Protein AF-A0A7C4DTE8-F1 (afdb_monomer)

Structure (mmCIF, N/CA/C/O backbone):
data_AF-A0A7C4DTE8-F1
#
_entry.id   AF-A0A7C4DTE8-F1
#
loop_
_atom_site.group_PDB
_atom_site.id
_atom_site.type_symbol
_atom_site.label_atom_id
_atom_site.label_alt_id
_atom_site.label_comp_id
_atom_site.label_asym_id
_atom_site.label_entity_id
_atom_site.label_seq_id
_atom_site.pdbx_PDB_ins_code
_atom_site.Cartn_x
_atom_site.Cartn_y
_atom_site.Cartn_z
_atom_site.occupancy
_atom_site.B_iso_or_equiv
_atom_site.auth_seq_id
_atom_site.auth_comp_id
_atom_site.auth_asym_id
_atom_site.auth_atom_id
_atom_site.pdbx_PDB_model_num
ATOM 1 N N . VAL A 1 1 ? 6.133 12.358 2.023 1.00 60.28 1 VAL A N 1
ATOM 2 C CA . VAL A 1 1 ? 6.238 10.980 2.566 1.00 60.28 1 VAL A CA 1
ATOM 3 C C . VAL A 1 1 ? 5.821 10.910 4.036 1.00 60.28 1 VAL A C 1
ATOM 5 O O . VAL A 1 1 ? 4.897 10.178 4.349 1.00 60.28 1 VAL A O 1
ATOM 8 N N . THR A 1 2 ? 6.392 11.728 4.930 1.00 84.00 2 THR A N 1
ATOM 9 C CA . THR A 1 2 ? 6.192 11.613 6.394 1.00 84.00 2 THR A CA 1
ATOM 10 C C . THR A 1 2 ? 4.749 11.742 6.905 1.00 84.00 2 THR A C 1
ATOM 12 O O . THR A 1 2 ? 4.416 11.119 7.908 1.00 84.00 2 THR A O 1
ATOM 15 N N . LEU A 1 3 ? 3.883 12.536 6.264 1.00 96.19 3 LEU A N 1
ATOM 16 C CA . LEU A 1 3 ? 2.485 12.678 6.702 1.00 96.19 3 LEU A CA 1
ATOM 17 C C . LEU A 1 3 ? 1.621 11.462 6.354 1.00 96.19 3 LEU A C 1
ATOM 19 O O . LEU A 1 3 ? 0.805 11.057 7.177 1.00 96.19 3 LEU A O 1
ATOM 23 N N . LEU A 1 4 ? 1.820 10.875 5.171 1.00 95.31 4 LEU A N 1
ATOM 24 C CA . LEU A 1 4 ? 1.093 9.673 4.758 1.00 95.31 4 LEU A CA 1
ATOM 25 C C . LEU A 1 4 ? 1.516 8.481 5.613 1.00 95.31 4 LEU A C 1
ATOM 27 O O . LEU A 1 4 ? 0.656 7.775 6.116 1.00 95.31 4 LEU A O 1
ATOM 31 N N . GLU A 1 5 ? 2.809 8.362 5.913 1.00 95.62 5 GLU A N 1
ATOM 32 C CA . GLU A 1 5 ? 3.319 7.318 6.805 1.00 95.62 5 GLU A CA 1
ATOM 33 C C . GLU A 1 5 ? 2.711 7.401 8.214 1.00 95.62 5 GLU A C 1
ATOM 35 O O . GLU A 1 5 ? 2.232 6.418 8.775 1.00 95.62 5 GLU A O 1
ATOM 40 N N . LYS A 1 6 ? 2.628 8.616 8.774 1.00 97.06 6 LYS A N 1
ATOM 41 C CA . LYS A 1 6 ? 1.955 8.844 10.062 1.00 97.06 6 LYS A CA 1
ATOM 42 C C . LYS A 1 6 ? 0.460 8.527 10.006 1.00 97.06 6 LYS A C 1
ATOM 44 O O . LYS A 1 6 ? -0.096 8.072 11.004 1.00 97.06 6 LYS A O 1
ATOM 49 N N . ALA A 1 7 ? -0.206 8.812 8.888 1.00 96.25 7 ALA A N 1
ATOM 50 C CA . ALA A 1 7 ? -1.620 8.495 8.713 1.00 96.25 7 ALA A CA 1
ATOM 51 C C . ALA A 1 7 ? -1.839 6.980 8.633 1.00 96.25 7 ALA A C 1
ATOM 53 O O . ALA A 1 7 ? -2.728 6.464 9.302 1.00 96.25 7 ALA A O 1
ATOM 54 N N . VAL A 1 8 ? -0.988 6.276 7.887 1.00 96.44 8 VAL A N 1
ATOM 55 C CA . VAL A 1 8 ? -1.008 4.818 7.745 1.00 96.44 8 VAL A CA 1
ATOM 56 C C . VAL A 1 8 ? -0.802 4.142 9.090 1.00 96.44 8 VAL A C 1
ATOM 58 O O . VAL A 1 8 ? -1.606 3.286 9.429 1.00 96.44 8 VAL A O 1
ATOM 61 N N . GLY A 1 9 ? 0.168 4.582 9.900 1.00 96.62 9 GLY A N 1
ATOM 62 C CA . GLY A 1 9 ? 0.356 4.050 11.255 1.00 96.62 9 GLY A CA 1
ATOM 63 C C . GLY A 1 9 ? -0.910 4.170 12.112 1.00 96.62 9 GLY A C 1
ATOM 64 O O . GLY A 1 9 ? -1.414 3.177 12.626 1.00 96.62 9 GLY A O 1
ATOM 65 N N . LYS A 1 10 ? -1.512 5.366 12.163 1.00 97.25 10 LYS A N 1
ATOM 66 C CA . LYS A 1 10 ? -2.766 5.586 12.907 1.00 97.25 10 LYS A CA 1
ATOM 67 C C . LYS A 1 10 ? -3.936 4.751 12.381 1.00 97.25 10 LYS A C 1
ATOM 69 O O . LYS A 1 10 ? -4.804 4.349 13.153 1.00 97.25 10 LYS A O 1
ATOM 74 N N . LEU A 1 11 ? -4.013 4.551 11.067 1.00 95.81 11 LEU A N 1
ATOM 75 C CA . LEU A 1 11 ? -5.066 3.752 10.449 1.00 95.81 11 LEU A CA 1
ATOM 76 C C . LEU A 1 11 ? -4.836 2.259 10.665 1.00 95.81 11 LEU A C 1
ATOM 78 O O . LEU A 1 11 ? -5.806 1.549 10.892 1.00 95.81 11 LEU A O 1
ATOM 82 N N . ALA A 1 12 ? -3.590 1.793 10.654 1.00 96.00 12 ALA A N 1
ATOM 83 C CA . ALA A 1 12 ? -3.244 0.411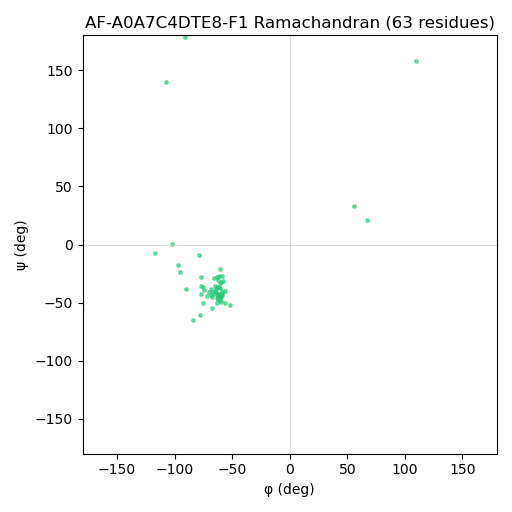 10.948 1.00 96.00 12 ALA A CA 1
ATOM 84 C C . ALA A 1 12 ? -3.593 0.047 12.399 1.00 96.00 12 ALA A C 1
ATOM 86 O O . ALA A 1 12 ? -4.197 -0.998 12.628 1.00 96.00 12 ALA A O 1
ATOM 87 N N . ASP A 1 13 ? -3.334 0.949 13.353 1.00 96.75 13 ASP A N 1
ATOM 88 C CA . ASP A 1 13 ? -3.746 0.776 14.754 1.00 96.75 13 ASP A CA 1
ATOM 89 C C . ASP A 1 13 ? -5.275 0.653 14.903 1.00 96.75 13 ASP A C 1
ATOM 91 O O . ASP A 1 13 ? -5.769 -0.053 15.780 1.00 96.75 13 ASP A O 1
ATOM 95 N N . LYS A 1 14 ? -6.041 1.346 14.047 1.00 95.06 14 LYS A N 1
ATOM 96 C CA . LYS A 1 14 ? -7.509 1.404 14.125 1.00 95.06 14 LYS A CA 1
ATOM 97 C C . LYS A 1 14 ? -8.219 0.310 13.321 1.00 95.06 14 LYS A C 1
ATOM 99 O O . LYS A 1 14 ? -9.274 -0.158 13.739 1.00 95.06 14 LYS A O 1
ATOM 104 N N . LEU A 1 15 ? -7.702 -0.024 12.141 1.00 93.31 15 LEU A N 1
ATOM 105 C CA . LEU A 1 15 ? -8.371 -0.841 11.119 1.00 93.31 15 LEU A CA 1
ATOM 106 C C . LEU A 1 15 ? -7.642 -2.163 10.838 1.00 93.31 15 LEU A C 1
ATOM 108 O O . LEU A 1 15 ? -8.176 -3.007 10.124 1.00 93.31 15 LEU A O 1
ATOM 112 N N . GLY A 1 16 ? -6.447 -2.354 11.402 1.00 94.62 16 GLY A N 1
ATOM 113 C CA . GLY A 1 16 ? -5.637 -3.559 11.260 1.00 94.62 16 GLY A CA 1
ATOM 114 C C . GLY A 1 16 ? -4.378 -3.364 10.412 1.00 94.62 16 GLY A C 1
ATOM 115 O O . GLY A 1 16 ? -4.284 -2.477 9.560 1.00 94.62 16 GLY A O 1
ATOM 116 N N . SER A 1 17 ? -3.401 -4.248 10.626 1.00 92.56 17 SER A N 1
ATOM 117 C CA . SER A 1 17 ? -2.071 -4.203 9.997 1.00 92.56 17 SER A CA 1
ATOM 118 C C . SER A 1 17 ? -2.086 -4.292 8.468 1.00 92.56 17 SER A C 1
ATOM 120 O O . SER A 1 17 ? -1.138 -3.845 7.822 1.00 92.56 17 SER A O 1
ATOM 122 N N . ASP A 1 18 ? -3.161 -4.819 7.878 1.00 95.00 18 ASP A N 1
ATOM 123 C CA . ASP A 1 18 ? -3.335 -4.921 6.424 1.00 95.00 18 ASP A CA 1
ATOM 124 C C . ASP A 1 18 ? -3.285 -3.550 5.724 1.00 95.00 18 ASP A C 1
ATOM 126 O O . ASP A 1 18 ? -2.859 -3.469 4.571 1.00 95.00 18 ASP A O 1
ATOM 130 N N . ILE A 1 19 ? -3.643 -2.462 6.423 1.00 96.69 19 ILE A N 1
ATOM 131 C CA . ILE A 1 19 ? -3.508 -1.088 5.911 1.00 96.69 19 ILE A CA 1
ATOM 132 C C . ILE A 1 19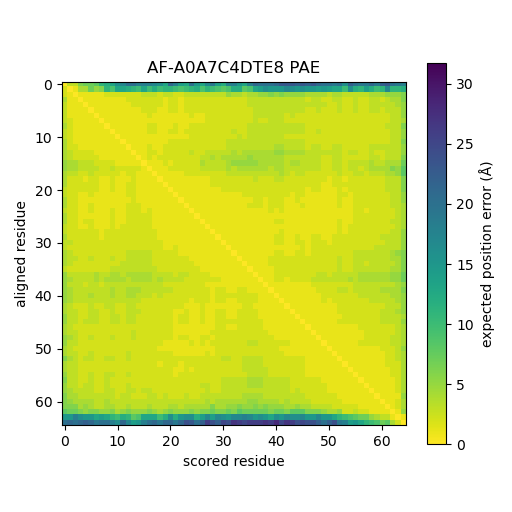 ? -2.042 -0.743 5.634 1.00 96.69 19 ILE A C 1
ATOM 134 O O . ILE A 1 19 ? -1.732 -0.189 4.579 1.00 96.69 19 ILE A O 1
ATOM 138 N N . GLY A 1 20 ? -1.145 -1.100 6.559 1.00 96.44 20 GLY A N 1
ATOM 139 C CA . GLY A 1 20 ? 0.294 -0.885 6.410 1.00 96.44 20 GLY A CA 1
ATOM 140 C C . GLY A 1 20 ? 0.855 -1.674 5.233 1.00 96.44 20 GLY A C 1
ATOM 141 O O . GLY A 1 20 ? 1.456 -1.097 4.336 1.00 96.44 20 GLY A O 1
ATOM 142 N N . ALA A 1 21 ? 0.550 -2.972 5.158 1.00 96.88 21 ALA A N 1
ATOM 143 C CA . ALA A 1 21 ? 1.034 -3.833 4.076 1.00 96.88 21 ALA A CA 1
ATOM 144 C C . ALA A 1 21 ? 0.573 -3.370 2.678 1.00 96.88 21 ALA A C 1
ATOM 146 O O . ALA A 1 21 ? 1.327 -3.447 1.700 1.00 96.88 21 ALA A O 1
ATOM 147 N N . ALA A 1 22 ? -0.663 -2.876 2.570 1.00 97.75 22 ALA A N 1
ATOM 148 C CA . ALA A 1 22 ? -1.188 -2.319 1.329 1.00 97.75 22 ALA A CA 1
ATOM 149 C C . ALA A 1 22 ? -0.521 -0.988 0.958 1.00 97.75 22 ALA A C 1
ATOM 151 O O . ALA A 1 22 ? -0.178 -0.783 -0.210 1.00 97.75 22 ALA A O 1
ATOM 152 N N . TRP A 1 23 ? -0.289 -0.112 1.939 1.00 97.44 23 TRP A N 1
ATOM 153 C CA . TRP A 1 23 ? 0.448 1.133 1.733 1.00 97.44 23 TRP A CA 1
ATOM 154 C C . TRP A 1 23 ? 1.901 0.887 1.317 1.00 97.44 23 TRP A C 1
ATOM 156 O O . TRP A 1 23 ? 2.351 1.461 0.328 1.00 97.44 23 TRP A O 1
ATOM 166 N N . ASP A 1 24 ? 2.605 -0.017 1.996 1.00 97.31 24 ASP A N 1
ATOM 167 C CA . ASP A 1 24 ? 3.982 -0.394 1.671 1.00 97.31 24 ASP A CA 1
ATOM 168 C C . ASP A 1 24 ? 4.081 -0.937 0.247 1.00 97.31 24 ASP A C 1
ATOM 170 O O . ASP A 1 24 ? 4.967 -0.551 -0.517 1.00 97.31 24 ASP A O 1
ATOM 174 N N . SER A 1 25 ? 3.125 -1.783 -0.149 1.00 98.12 25 SER A N 1
ATOM 175 C CA . SER A 1 25 ? 3.036 -2.307 -1.513 1.00 98.12 25 SER A CA 1
ATOM 176 C C . SER A 1 25 ? 2.840 -1.187 -2.541 1.00 98.12 25 SER A C 1
ATOM 178 O O . SER A 1 25 ? 3.506 -1.191 -3.578 1.00 98.12 25 SER A O 1
ATOM 180 N N . ALA A 1 26 ? 1.978 -0.205 -2.254 1.00 97.94 26 ALA A N 1
ATOM 181 C CA . ALA A 1 26 ? 1.752 0.947 -3.125 1.00 97.94 26 ALA A CA 1
ATOM 182 C C . ALA A 1 26 ? 2.981 1.867 -3.208 1.00 97.94 26 ALA A C 1
ATOM 184 O O . ALA A 1 26 ? 3.396 2.252 -4.302 1.00 97.94 26 ALA A O 1
ATOM 185 N N . ASN A 1 27 ? 3.606 2.182 -2.071 1.00 97.56 27 ASN A N 1
ATOM 186 C CA . ASN A 1 27 ? 4.804 3.013 -2.017 1.00 97.56 27 ASN A CA 1
ATOM 187 C C . ASN A 1 27 ? 5.996 2.335 -2.713 1.00 97.56 27 ASN A C 1
ATOM 189 O O . ASN A 1 27 ? 6.776 2.997 -3.398 1.00 97.56 27 ASN A O 1
ATOM 193 N N . TYR A 1 28 ? 6.102 1.008 -2.616 1.00 98.00 28 TYR A N 1
ATOM 194 C CA . TYR A 1 28 ? 7.102 0.238 -3.346 1.00 98.00 28 TYR A CA 1
ATOM 195 C C . TYR A 1 28 ? 6.916 0.365 -4.863 1.00 98.00 28 TYR A C 1
ATOM 197 O O . TYR A 1 28 ? 7.892 0.618 -5.563 1.00 98.00 28 TYR A O 1
ATOM 205 N N . LEU A 1 29 ? 5.681 0.264 -5.378 1.00 98.19 29 LEU A N 1
ATOM 206 C CA . LEU A 1 29 ? 5.406 0.496 -6.804 1.00 98.19 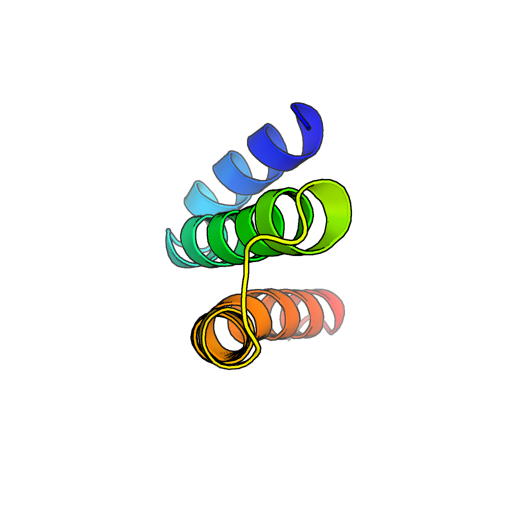29 LEU A CA 1
ATOM 207 C C . LEU A 1 29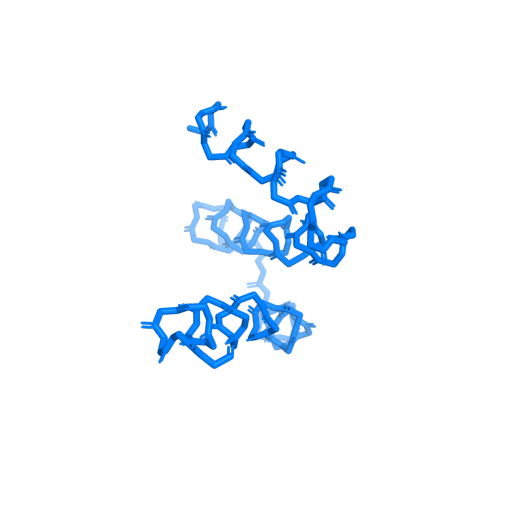 ? 5.697 1.944 -7.228 1.00 98.19 29 LEU A C 1
ATOM 209 O O . LEU A 1 29 ? 6.234 2.167 -8.311 1.00 98.19 29 LEU A O 1
ATOM 213 N N . HIS A 1 30 ? 5.388 2.925 -6.379 1.00 97.19 30 HIS A N 1
ATOM 214 C CA . HIS A 1 30 ? 5.678 4.335 -6.645 1.00 97.19 30 HIS A CA 1
ATOM 215 C C . HIS A 1 30 ? 7.186 4.604 -6.777 1.00 97.19 30 HIS A C 1
ATOM 217 O O . HIS A 1 30 ? 7.622 5.227 -7.743 1.00 97.19 30 HIS A O 1
ATOM 223 N N . VAL A 1 31 ? 8.003 4.104 -5.849 1.00 97.75 31 VAL A N 1
ATOM 224 C CA . VAL A 1 31 ? 9.455 4.322 -5.892 1.00 97.75 31 VAL A CA 1
ATOM 225 C C . VAL A 1 31 ? 10.109 3.403 -6.921 1.00 97.75 31 VAL A C 1
ATOM 227 O O . VAL A 1 31 ? 10.689 3.870 -7.896 1.00 97.75 31 VAL A O 1
ATOM 230 N N . TRP A 1 32 ? 9.994 2.089 -6.746 1.00 98.50 32 TRP A N 1
ATOM 231 C CA . TRP A 1 32 ? 10.752 1.129 -7.548 1.00 98.50 32 TRP A CA 1
ATOM 232 C C . TRP A 1 32 ? 10.190 0.933 -8.957 1.00 98.50 32 TRP A C 1
ATOM 234 O O . TRP A 1 32 ? 10.944 0.614 -9.875 1.00 98.50 32 TRP A O 1
ATOM 244 N N . GLY A 1 33 ? 8.885 1.139 -9.140 1.00 98.00 3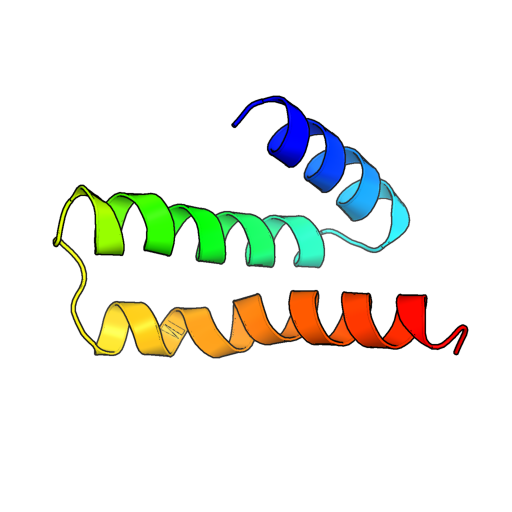3 GLY A N 1
ATOM 245 C CA . GLY A 1 33 ? 8.235 1.084 -10.446 1.00 98.00 33 GLY A CA 1
ATOM 246 C C . GLY A 1 33 ? 8.345 2.408 -11.196 1.00 98.00 33 GLY A C 1
ATOM 247 O O . GLY A 1 33 ? 8.995 2.465 -12.233 1.00 98.00 33 GLY A O 1
ATOM 248 N N . PHE A 1 34 ? 7.723 3.475 -10.681 1.00 97.06 34 PHE A N 1
ATOM 249 C CA . PHE A 1 34 ? 7.627 4.743 -11.416 1.00 97.06 34 PHE A CA 1
ATOM 250 C C . PHE A 1 34 ? 8.937 5.539 -11.437 1.00 97.06 34 PHE A C 1
ATOM 252 O O . PHE A 1 34 ? 9.374 5.944 -12.510 1.00 97.06 34 PHE A O 1
ATOM 259 N N . HIS A 1 35 ? 9.574 5.762 -10.284 1.00 97.94 35 HIS A N 1
ATOM 260 C CA . HIS A 1 35 ? 10.803 6.562 -10.241 1.00 97.94 35 HIS A CA 1
ATOM 261 C C . HIS A 1 35 ? 12.032 5.798 -10.732 1.00 97.94 35 HIS A C 1
ATOM 263 O O . HIS A 1 35 ? 12.841 6.347 -11.473 1.00 97.94 35 HIS A O 1
ATOM 269 N N . GLU A 1 36 ? 12.170 4.538 -10.326 1.00 97.94 36 GLU A N 1
ATOM 270 C CA . GLU A 1 36 ? 13.388 3.768 -10.584 1.00 97.94 36 GLU A CA 1
ATOM 271 C C . GLU A 1 36 ? 13.287 2.864 -11.818 1.00 97.94 36 GLU A C 1
ATOM 273 O O . GLU A 1 36 ? 14.318 2.439 -12.334 1.00 97.94 36 GLU A O 1
ATOM 278 N N . THR A 1 37 ? 12.081 2.563 -12.318 1.00 97.44 37 THR A N 1
ATOM 279 C CA . THR A 1 37 ? 11.849 1.689 -13.490 1.00 97.44 37 THR A CA 1
ATOM 280 C C . THR A 1 37 ? 12.465 0.288 -13.368 1.00 97.44 37 THR A C 1
ATOM 282 O O . THR A 1 37 ? 12.897 -0.305 -14.352 1.00 97.44 37 THR A O 1
ATOM 285 N N . LYS A 1 38 ? 12.514 -0.262 -12.146 1.00 98.25 38 LYS A N 1
ATOM 286 C CA . LYS A 1 38 ? 13.177 -1.548 -11.841 1.00 98.25 38 LYS A CA 1
ATOM 287 C C . LYS A 1 38 ? 12.228 -2.730 -11.680 1.00 98.25 38 LYS A C 1
ATOM 289 O O . LYS A 1 38 ? 12.691 -3.821 -11.369 1.00 98.25 38 LYS A O 1
ATOM 294 N N . LEU A 1 39 ? 10.926 -2.515 -11.839 1.00 98.25 39 LEU A N 1
ATOM 295 C CA . LEU A 1 39 ? 9.912 -3.552 -11.672 1.00 98.25 39 LEU A CA 1
ATOM 296 C C . LEU A 1 39 ? 9.347 -3.975 -13.019 1.00 98.25 39 LEU A C 1
ATOM 298 O O . LEU A 1 39 ? 9.086 -3.132 -13.879 1.00 98.25 39 LEU A O 1
ATOM 302 N N . ASP A 1 40 ? 9.119 -5.275 -13.168 1.00 98.19 40 ASP A N 1
ATOM 303 C CA . ASP A 1 40 ? 8.429 -5.824 -14.328 1.00 98.19 40 ASP A CA 1
ATOM 304 C C . ASP A 1 40 ? 6.908 -5.933 -14.106 1.00 98.19 40 ASP A C 1
ATOM 306 O O . ASP A 1 40 ? 6.353 -5.592 -13.054 1.00 98.19 40 ASP A O 1
ATOM 310 N N . ALA A 1 41 ? 6.196 -6.402 -15.132 1.00 98.00 41 ALA A N 1
ATOM 311 C CA . ALA A 1 41 ? 4.747 -6.559 -15.070 1.00 98.00 41 ALA A CA 1
ATOM 312 C C . ALA A 1 41 ? 4.296 -7.557 -13.988 1.00 98.00 41 ALA A C 1
ATOM 314 O O . ALA A 1 41 ? 3.217 -7.389 -13.417 1.00 98.00 41 ALA A O 1
ATOM 315 N N . GLU A 1 42 ? 5.093 -8.579 -13.682 1.00 98.44 42 GLU A N 1
ATOM 316 C CA . GLU A 1 42 ? 4.754 -9.585 -12.676 1.00 98.44 42 GLU A CA 1
ATOM 317 C C . GLU A 1 42 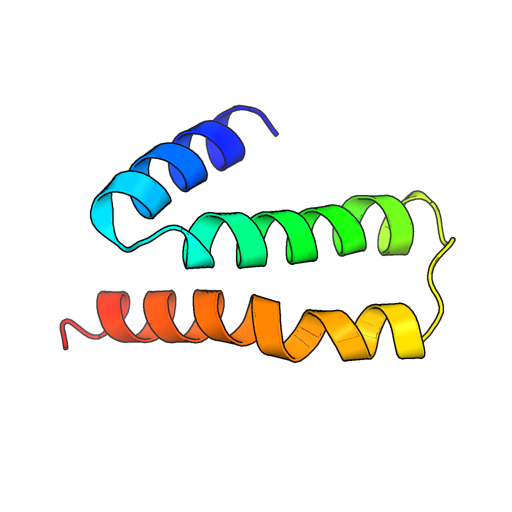? 4.966 -9.041 -11.256 1.00 98.44 42 GLU A C 1
ATOM 319 O O . GLU A 1 42 ? 4.153 -9.291 -10.360 1.00 98.44 42 GLU A O 1
ATOM 324 N N . ASP A 1 43 ? 5.989 -8.212 -11.043 1.00 98.00 43 ASP A N 1
ATOM 325 C CA . ASP A 1 43 ? 6.175 -7.450 -9.805 1.00 98.00 43 ASP A CA 1
ATOM 326 C C . ASP A 1 43 ? 5.000 -6.528 -9.492 1.00 98.00 43 ASP A C 1
ATOM 328 O O . ASP A 1 43 ? 4.590 -6.424 -8.327 1.00 98.00 43 ASP A O 1
ATOM 332 N N . ILE A 1 44 ? 4.452 -5.885 -10.527 1.00 97.88 44 ILE A N 1
ATOM 333 C CA . ILE A 1 44 ? 3.265 -5.036 -10.423 1.00 97.88 44 ILE A CA 1
ATOM 334 C C . ILE A 1 44 ? 2.042 -5.896 -10.086 1.00 97.88 44 ILE A C 1
ATOM 336 O O . ILE A 1 44 ? 1.384 -5.657 -9.070 1.00 97.88 44 ILE A O 1
ATOM 340 N N . LYS A 1 45 ? 1.762 -6.937 -10.883 1.00 98.44 45 LYS A N 1
ATOM 341 C CA . LYS A 1 45 ? 0.581 -7.804 -10.715 1.00 98.44 45 LYS A CA 1
ATOM 342 C C . LYS A 1 45 ? 0.494 -8.433 -9.329 1.00 98.44 45 LYS A C 1
ATOM 344 O O . LYS A 1 45 ? -0.591 -8.474 -8.759 1.00 98.44 45 LYS A O 1
ATOM 349 N N . ARG A 1 46 ? 1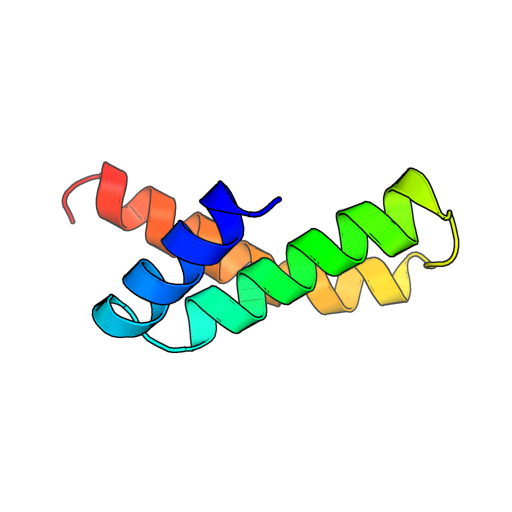.618 -8.873 -8.753 1.00 98.06 46 ARG A N 1
ATOM 350 C CA . ARG A 1 46 ? 1.647 -9.468 -7.404 1.00 98.06 46 ARG A CA 1
ATOM 351 C C . ARG A 1 46 ? 1.191 -8.509 -6.300 1.00 98.06 46 ARG A C 1
ATOM 353 O O . ARG A 1 46 ? 0.708 -8.967 -5.269 1.00 98.06 46 ARG A O 1
ATOM 360 N N . ARG A 1 47 ? 1.339 -7.196 -6.496 1.00 98.06 47 ARG A N 1
ATOM 361 C CA . ARG A 1 47 ? 1.014 -6.169 -5.491 1.00 98.06 47 ARG A CA 1
ATOM 362 C C . ARG A 1 47 ? -0.385 -5.582 -5.655 1.00 98.06 47 ARG A C 1
ATOM 364 O O . ARG A 1 47 ? -0.947 -5.125 -4.663 1.00 98.06 47 ARG A O 1
ATOM 371 N N . ILE A 1 48 ? -0.967 -5.640 -6.857 1.00 98.19 48 ILE A N 1
ATOM 372 C CA . ILE A 1 48 ? -2.309 -5.099 -7.134 1.00 98.19 48 ILE A CA 1
ATOM 373 C C . ILE A 1 48 ? -3.362 -5.624 -6.138 1.00 98.19 48 ILE A C 1
ATOM 375 O O . ILE A 1 48 ? -3.976 -4.786 -5.478 1.00 98.19 48 ILE A O 1
ATOM 379 N N . PRO A 1 49 ? -3.522 -6.945 -5.904 1.00 97.81 49 PRO A N 1
ATOM 380 C CA . PRO A 1 49 ? -4.560 -7.444 -4.997 1.00 97.81 49 PRO A CA 1
ATOM 381 C C . PRO A 1 49 ? -4.387 -6.981 -3.546 1.00 97.81 49 PRO A C 1
ATOM 383 O O . PRO A 1 49 ? -5.356 -6.880 -2.798 1.00 97.81 49 PRO A O 1
ATOM 386 N N . VAL A 1 50 ? -3.148 -6.706 -3.123 1.00 97.38 50 VAL A N 1
ATOM 387 C CA . VAL A 1 50 ? -2.858 -6.187 -1.779 1.00 97.38 50 VAL A CA 1
ATOM 388 C C . VAL A 1 50 ? -3.310 -4.729 -1.677 1.00 97.38 50 VAL A C 1
ATOM 390 O O . VAL A 1 50 ? -3.969 -4.355 -0.710 1.00 97.38 50 VAL A O 1
ATOM 393 N N . ILE A 1 51 ? -3.020 -3.924 -2.700 1.00 98.25 51 ILE A N 1
ATOM 394 C CA . ILE A 1 51 ? -3.392 -2.504 -2.771 1.00 98.25 51 ILE A CA 1
ATOM 395 C C . ILE A 1 51 ? -4.914 -2.337 -2.903 1.00 98.25 51 ILE A C 1
ATOM 397 O O . ILE A 1 51 ? -5.499 -1.455 -2.273 1.00 98.25 51 ILE A O 1
ATOM 401 N N . GLU A 1 52 ? -5.581 -3.210 -3.662 1.00 97.62 52 GLU A N 1
ATOM 402 C CA . GLU A 1 52 ? -7.039 -3.192 -3.843 1.00 97.62 52 GLU A CA 1
ATOM 403 C C . GLU A 1 52 ? -7.807 -3.313 -2.522 1.00 97.62 52 GLU A C 1
ATOM 405 O O . GLU A 1 52 ? -8.867 -2.703 -2.376 1.00 97.62 52 GLU A O 1
ATOM 410 N N . LYS A 1 53 ? -7.264 -4.024 -1.525 1.00 93.88 53 LYS A N 1
ATOM 411 C CA . LYS A 1 53 ? -7.870 -4.099 -0.186 1.00 93.88 53 LYS A CA 1
ATOM 412 C C . LYS A 1 53 ? -7.983 -2.721 0.464 1.00 93.88 53 LYS A C 1
ATOM 414 O O . LYS A 1 53 ? -9.039 -2.385 0.995 1.00 93.88 53 LYS A O 1
ATOM 419 N N . LEU A 1 54 ? -6.932 -1.902 0.382 1.00 95.38 54 LEU A N 1
ATOM 420 C CA . LEU A 1 54 ? -6.931 -0.546 0.940 1.00 95.38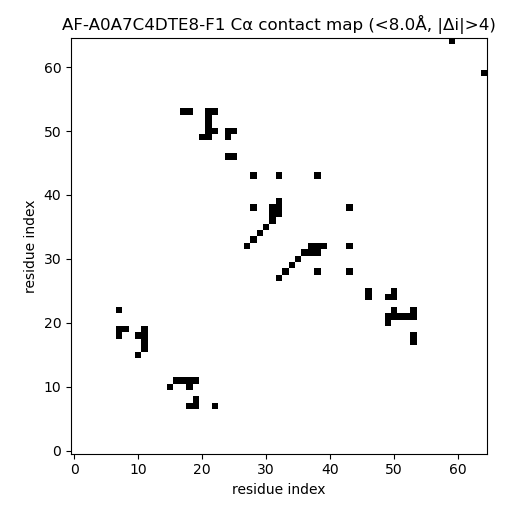 54 LEU A CA 1
ATOM 421 C C . LEU A 1 54 ? -7.934 0.363 0.225 1.00 95.38 54 LEU A C 1
ATOM 423 O O . LEU A 1 54 ? -8.638 1.143 0.869 1.00 95.38 54 LEU A O 1
ATOM 427 N N . ILE A 1 55 ? -8.038 0.235 -1.099 1.00 96.69 55 ILE A N 1
ATOM 428 C CA . ILE A 1 55 ? -9.033 0.964 -1.894 1.00 96.69 55 ILE A CA 1
ATOM 429 C C . ILE A 1 55 ? -10.445 0.556 -1.465 1.00 96.69 55 ILE A C 1
ATOM 431 O O . ILE A 1 55 ? -11.286 1.418 -1.215 1.00 96.69 55 ILE A O 1
ATOM 435 N N . LYS A 1 56 ? -10.699 -0.749 -1.328 1.00 95.44 56 LYS A N 1
ATOM 436 C CA . LYS A 1 56 ? -12.002 -1.275 -0.916 1.00 95.44 56 LYS A CA 1
ATOM 437 C C . LYS A 1 56 ? -12.417 -0.752 0.462 1.00 95.44 56 LYS A C 1
ATOM 439 O O . LYS A 1 56 ? -13.503 -0.191 0.571 1.00 95.44 56 LYS A O 1
ATOM 444 N N . VAL A 1 57 ? -11.532 -0.835 1.459 1.00 93.81 57 VAL A N 1
ATOM 445 C CA . VAL A 1 57 ? -11.784 -0.298 2.810 1.00 93.81 57 VAL A CA 1
ATOM 446 C C . VAL A 1 57 ? -12.071 1.203 2.758 1.00 93.81 57 VAL A C 1
ATOM 448 O O . VAL A 1 57 ? -12.993 1.687 3.409 1.00 93.81 57 VAL A O 1
ATOM 451 N N . SER A 1 58 ? -11.328 1.951 1.939 1.00 94.00 58 SER A N 1
ATOM 452 C CA . SER A 1 58 ? -11.549 3.393 1.780 1.00 94.00 58 SER A CA 1
ATOM 453 C C . SER A 1 58 ? -12.941 3.696 1.219 1.00 94.00 58 SER A C 1
ATOM 455 O O . SER A 1 58 ? -13.626 4.592 1.706 1.00 94.00 58 SER A O 1
ATOM 457 N N . ILE A 1 59 ? -13.383 2.932 0.216 1.00 96.25 59 ILE A N 1
ATOM 458 C CA . ILE A 1 59 ? -14.714 3.069 -0.385 1.00 96.25 59 ILE A CA 1
ATOM 459 C C . ILE A 1 59 ? -15.815 2.707 0.617 1.00 96.25 59 ILE A C 1
ATOM 461 O O . ILE A 1 59 ? -16.822 3.408 0.672 1.00 96.25 59 ILE A O 1
ATOM 465 N N . GLU A 1 60 ? -15.646 1.635 1.391 1.00 94.00 60 GLU A N 1
ATOM 466 C CA . GLU A 1 60 ? -16.612 1.208 2.415 1.00 94.00 60 GLU A CA 1
ATOM 467 C C . GLU A 1 60 ? -16.796 2.296 3.483 1.00 94.00 60 GLU A C 1
ATOM 469 O O . GLU A 1 60 ? -17.920 2.733 3.728 1.00 94.00 60 GLU A O 1
ATOM 474 N N . ILE A 1 61 ? -15.691 2.849 3.996 1.00 92.00 61 ILE A N 1
ATOM 475 C CA . ILE A 1 61 ? -15.715 3.950 4.971 1.00 92.00 61 ILE A CA 1
ATOM 476 C C . ILE A 1 61 ? -16.404 5.195 4.398 1.00 92.00 61 ILE A C 1
ATOM 478 O O . ILE A 1 61 ? -17.211 5.824 5.082 1.00 92.00 61 ILE A O 1
ATOM 482 N N . LEU A 1 62 ? -16.113 5.559 3.144 1.00 93.38 62 LEU A N 1
ATOM 483 C CA . LEU A 1 62 ? -16.733 6.720 2.493 1.00 93.38 62 LEU A CA 1
ATOM 484 C C . LEU A 1 62 ? -18.239 6.544 2.270 1.00 93.38 62 LEU A C 1
ATOM 486 O O . LEU A 1 62 ? -18.973 7.530 2.257 1.00 93.38 62 LEU A O 1
ATOM 4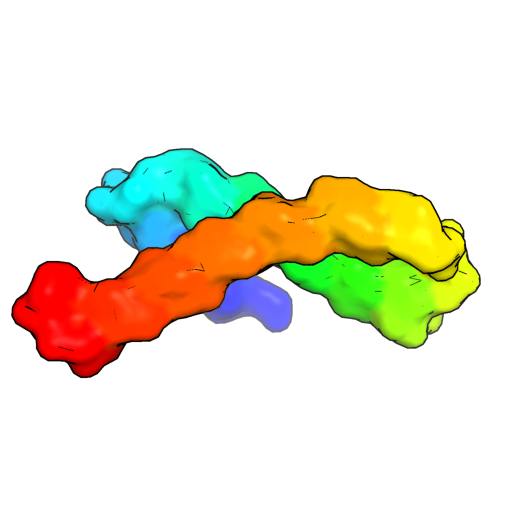90 N N . LYS A 1 63 ? -18.706 5.304 2.100 1.00 93.69 63 LYS A N 1
ATOM 491 C CA . LYS A 1 63 ? -20.131 4.983 1.954 1.00 93.69 63 LYS A CA 1
ATOM 492 C C . LYS A 1 63 ? -20.886 4.969 3.286 1.00 93.69 63 LYS A C 1
ATOM 494 O O . LYS A 1 63 ? -22.112 4.919 3.260 1.00 93.69 63 LYS A O 1
ATOM 499 N N . GLY A 1 64 ? -20.188 5.048 4.423 1.00 76.81 64 GLY A N 1
ATOM 500 C CA . GLY A 1 64 ? -20.802 4.999 5.752 1.00 76.81 64 GLY A CA 1
ATOM 501 C C . GLY A 1 64 ? -21.422 3.640 6.096 1.00 76.81 64 GLY A C 1
ATOM 502 O O . GLY A 1 64 ? -22.310 3.584 6.944 1.00 76.81 64 GLY A O 1
ATOM 503 N N . THR A 1 65 ? -20.986 2.579 5.414 1.00 55.31 65 THR A N 1
ATOM 504 C CA . THR A 1 65 ? -21.365 1.176 5.656 1.00 55.31 65 THR A CA 1
ATOM 505 C C . THR A 1 65 ? -20.320 0.458 6.483 1.00 55.31 65 THR A C 1
ATOM 507 O O . THR A 1 65 ? -19.123 0.690 6.202 1.00 55.31 65 THR A O 1
#

Secondary structure (DSSP, 8-state):
-HHHHHHHHHHHHHH-THHHHHHHHHHHIIIIIIIT----HHHHHHHHHHHHHHHHHHHHHHHT-

Foldseek 3Di:
DVVVVVVLVVCCVVPHVLSVLLVVLVVCCVCCVVVVVNDDPVSNVVNVVSVVVNVVVVVCVVVVD

Solvent-accessible surface area (backbone atoms only — not comparable to full-atom values): 3630 Å² total; per-residue (Å²): 110,74,65,59,54,54,49,38,53,58,43,18,77,74,76,36,65,66,46,42,58,14,48,53,46,47,52,44,44,50,46,42,34,68,75,63,64,74,55,55,74,66,63,50,58,72,35,48,71,48,34,49,51,49,54,50,53,51,52,37,58,75,68,75,99

Sequence (65 aa):
VTLLEKAVGKLADKLGSDIGAAWDSANYLHVWGFHETKLDAEDIKRRIPVIEKLIKVSIEILKGT

pLDDT: mean 94.92, std 7.4, range [55.31, 98.5]

Mean predicted aligned error: 2.92 Å

Radius of gyration: 12.75 Å; Cα contacts (8 Å, |Δi|>4): 40; chains: 1; bounding box: 35×22×30 Å